Protein AF-A0A939DSK6-F1 (afdb_monomer)

Nearest PDB structures (foldseek):
  2is2-assembly1_A  TM=9.318E-01  e=4.675E-12  Escherichia coli
  2is6-assembly1_A  TM=9.476E-01  e=5.694E-12  Escherichia coli
  1qhh-assembly1_B  TM=8.906E-01  e=1.338E-11  Geobacillus stearothermophilus
  2pjr-assembly1_A  TM=9.410E-01  e=1.973E-09  Geobacillus stearothermophilus
  1pjr-assembly1_A  TM=8.932E-01  e=1.242E-08  Geobacillus stearothermophilus

Radius of gyration: 20.17 Å; Cα contacts (8 Å, |Δi|>4): 98; chains: 1; bounding box: 41×33×53 Å

Sequence (122 aa):
QDTNNIQYAWLRLLACPTNNMMIVGDDDQSIYGWRGANVDNIQHFLRDFDGATTIRLEQNYRSTGKILKAANTVIENNSGRLGKELWTEGSEGEPISLYAGFNELDEARFIVSQIRSWQEKG

Mean predicted aligned error: 4.32 Å

InterPro domains:
  IPR000212 UvrD-like helicase [PTHR11070] (1-119)
  IPR014016 UvrD-like helicase, ATP-binding domain [PF00580] (1-49)
  IPR014016 UvrD-like helicase, ATP-binding domain [PS51198] (1-64)
  IPR014017 UvrD-like helicase, C-terminal [PF13361] (55-120)
  IPR027417 P-loop containing nucleoside triphosphate hydrolase [G3DSA:3.40.50.300] (1-50)
  IPR027417 P-loop containing nucleoside triphosphate hydrolase [G3DSA:3.40.50.300] (59-122)
  IPR027417 P-loop containing nucleoside triphosphate hydrolase [SSF52540] (1-121)

Structure (mmCIF, N/CA/C/O backbone):
data_AF-A0A939DSK6-F1
#
_entry.id   AF-A0A939DSK6-F1
#
loop_
_atom_site.group_PDB
_atom_site.id
_atom_site.type_symbol
_atom_site.label_atom_id
_atom_site.label_alt_id
_atom_site.label_comp_id
_atom_site.label_asym_id
_atom_site.label_entity_id
_atom_site.label_seq_id
_atom_site.pdbx_PDB_ins_code
_atom_site.Cartn_x
_atom_site.Cartn_y
_atom_site.Cartn_z
_atom_site.occupancy
_atom_site.B_iso_or_equiv
_atom_site.auth_seq_id
_atom_site.auth_comp_id
_atom_site.auth_asym_id
_atom_site.auth_atom_id
_atom_site.pdbx_PDB_model_num
ATOM 1 N N . GLN A 1 1 ? 7.737 -0.899 -7.045 1.00 86.94 1 GLN A N 1
ATOM 2 C CA . GLN A 1 1 ? 7.269 0.427 -6.589 1.00 86.94 1 GLN A CA 1
ATOM 3 C C . GLN A 1 1 ? 8.383 1.185 -5.881 1.00 86.94 1 GLN A C 1
ATOM 5 O O . GLN A 1 1 ? 8.809 2.199 -6.408 1.00 86.94 1 GLN A O 1
ATOM 10 N N . ASP A 1 2 ? 8.959 0.668 -4.791 1.00 92.56 2 ASP A N 1
ATOM 11 C CA . ASP A 1 2 ? 10.013 1.372 -4.042 1.00 92.56 2 ASP A CA 1
ATOM 12 C C . ASP A 1 2 ? 11.438 1.071 -4.535 1.00 92.56 2 ASP A C 1
ATOM 14 O O . ASP A 1 2 ? 12.350 0.784 -3.759 1.00 92.56 2 ASP A O 1
ATOM 18 N N . THR A 1 3 ? 11.633 1.099 -5.852 1.00 93.19 3 THR A N 1
ATOM 19 C CA . THR A 1 3 ? 12.948 0.922 -6.479 1.00 93.19 3 THR A CA 1
ATOM 20 C C . THR A 1 3 ? 13.447 2.254 -7.005 1.00 93.19 3 THR A C 1
ATOM 22 O O . THR A 1 3 ? 12.687 3.003 -7.619 1.00 93.19 3 THR A O 1
ATOM 25 N N . ASN A 1 4 ? 14.725 2.558 -6.796 1.00 93.25 4 ASN A N 1
ATOM 26 C CA . ASN A 1 4 ? 15.366 3.718 -7.409 1.00 93.25 4 ASN A CA 1
ATOM 27 C C . ASN A 1 4 ? 15.892 3.392 -8.819 1.00 93.25 4 ASN A C 1
ATOM 29 O O . ASN A 1 4 ? 15.953 2.232 -9.234 1.00 93.25 4 ASN A O 1
ATOM 33 N N . ASN A 1 5 ? 16.296 4.425 -9.561 1.00 92.94 5 ASN A N 1
ATOM 34 C CA . ASN A 1 5 ? 16.759 4.276 -10.946 1.00 92.94 5 ASN A CA 1
ATOM 35 C C . ASN A 1 5 ? 18.008 3.383 -11.073 1.00 92.94 5 ASN A C 1
ATOM 37 O O . ASN A 1 5 ? 18.157 2.690 -12.075 1.00 92.94 5 ASN A O 1
ATOM 41 N N . ILE A 1 6 ? 18.889 3.360 -10.065 1.00 95.19 6 ILE A N 1
ATOM 42 C CA . ILE A 1 6 ? 20.102 2.524 -10.078 1.00 95.19 6 ILE A CA 1
ATOM 43 C C . ILE A 1 6 ? 19.730 1.048 -9.914 1.00 95.19 6 ILE A C 1
ATOM 45 O O . ILE A 1 6 ? 20.227 0.203 -10.653 1.00 95.19 6 ILE A O 1
ATOM 49 N N . GLN A 1 7 ? 18.827 0.733 -8.983 1.00 95.56 7 GLN A N 1
ATOM 50 C CA . GLN A 1 7 ? 18.312 -0.623 -8.787 1.00 95.56 7 GLN A CA 1
ATOM 51 C C . GLN A 1 7 ? 17.618 -1.131 -10.052 1.00 95.56 7 GLN A C 1
ATOM 53 O O . GLN A 1 7 ? 17.871 -2.253 -10.480 1.00 95.56 7 GLN A O 1
ATOM 58 N N . TYR A 1 8 ? 16.797 -0.291 -10.685 1.00 95.19 8 TYR A N 1
ATOM 59 C CA . TYR A 1 8 ? 16.136 -0.643 -11.938 1.00 95.19 8 TYR A CA 1
ATOM 60 C C . TYR A 1 8 ? 17.136 -0.874 -13.083 1.00 95.19 8 TYR A C 1
ATOM 62 O O . TYR A 1 8 ? 17.067 -1.891 -13.773 1.00 95.19 8 TYR A O 1
ATOM 70 N N . ALA A 1 9 ? 18.123 0.013 -13.244 1.00 93.38 9 ALA A N 1
ATOM 71 C CA . ALA A 1 9 ? 19.185 -0.164 -14.233 1.00 93.38 9 ALA A CA 1
ATOM 72 C C . ALA A 1 9 ? 19.984 -1.455 -13.993 1.00 93.38 9 ALA A C 1
ATOM 74 O O . ALA A 1 9 ? 20.331 -2.153 -14.943 1.00 93.38 9 ALA A O 1
ATOM 75 N N . TRP A 1 10 ? 20.234 -1.811 -12.732 1.00 94.44 10 TRP A N 1
ATOM 76 C CA . TRP A 1 10 ? 20.915 -3.055 -12.398 1.00 94.44 10 TRP A CA 1
ATOM 77 C C . TRP A 1 10 ? 20.090 -4.290 -12.776 1.00 94.44 10 TRP A C 1
ATOM 79 O O . TRP A 1 10 ? 20.634 -5.214 -13.376 1.00 94.44 10 TRP A O 1
ATOM 89 N N . LEU A 1 11 ? 18.775 -4.285 -12.526 1.00 92.12 11 LEU A N 1
ATOM 90 C CA . LEU A 1 11 ? 17.881 -5.359 -12.978 1.00 92.12 11 LEU A CA 1
ATOM 91 C C . LEU A 1 11 ? 17.926 -5.526 -14.501 1.00 92.12 11 LEU A C 1
ATOM 93 O O . LEU A 1 11 ? 18.009 -6.650 -14.990 1.00 92.12 11 LEU A O 1
ATOM 97 N N . ARG A 1 12 ? 17.966 -4.426 -15.259 1.00 90.94 12 ARG A N 1
ATOM 98 C CA . ARG A 1 12 ? 18.103 -4.482 -16.722 1.00 90.94 12 ARG A CA 1
ATOM 99 C C . ARG A 1 12 ? 19.395 -5.147 -17.194 1.00 90.94 12 ARG A C 1
ATOM 101 O O . ARG A 1 12 ? 19.383 -5.774 -18.244 1.00 90.94 12 ARG A O 1
ATOM 108 N N . LEU A 1 13 ? 20.489 -5.042 -16.439 1.00 92.50 13 LEU A N 1
ATOM 109 C CA . LEU A 1 13 ? 21.740 -5.744 -16.759 1.00 92.50 13 LEU A CA 1
ATOM 110 C C . LEU A 1 13 ? 21.664 -7.249 -16.477 1.00 92.50 13 LEU A C 1
ATOM 112 O O . LEU A 1 13 ? 22.413 -8.020 -17.070 1.00 92.50 13 LEU A O 1
ATOM 116 N N . LEU A 1 14 ? 20.782 -7.666 -15.566 1.00 91.00 14 LEU A N 1
ATOM 117 C CA . LEU A 1 14 ? 20.542 -9.077 -15.260 1.00 91.00 14 LEU A CA 1
ATOM 118 C C . LEU A 1 14 ? 19.567 -9.728 -16.248 1.00 91.00 14 LEU A C 1
ATOM 120 O O . LEU A 1 14 ? 19.531 -10.953 -16.343 1.00 91.00 14 LEU A O 1
ATOM 124 N N . ALA A 1 15 ? 18.777 -8.935 -16.970 1.00 89.94 15 ALA A N 1
ATOM 125 C CA . ALA A 1 15 ? 17.872 -9.427 -17.996 1.00 89.94 15 ALA A CA 1
ATOM 126 C C . ALA A 1 15 ? 18.640 -9.972 -19.207 1.00 89.94 15 ALA A C 1
ATOM 128 O O . ALA A 1 15 ? 19.552 -9.329 -19.728 1.00 89.94 15 ALA A O 1
ATOM 129 N N . CYS A 1 16 ? 18.254 -11.150 -19.687 1.00 84.25 16 CYS A N 1
ATOM 130 C CA . CYS A 1 16 ? 18.814 -11.739 -20.895 1.00 84.25 16 CYS A CA 1
ATOM 131 C C . CYS A 1 16 ? 17.764 -12.589 -21.629 1.00 84.25 16 CYS A C 1
ATOM 133 O O . CYS A 1 16 ? 16.773 -12.991 -21.026 1.00 84.25 16 CYS A O 1
ATOM 135 N N . PRO A 1 17 ? 17.976 -12.931 -22.915 1.00 83.81 17 PRO A N 1
ATOM 136 C CA . PRO A 1 17 ? 16.997 -13.700 -23.692 1.00 83.81 17 PRO A CA 1
ATOM 137 C C . PRO A 1 17 ? 16.648 -15.078 -23.111 1.00 83.81 17 PRO A C 1
ATOM 139 O O . PRO A 1 17 ? 15.673 -15.694 -23.526 1.00 83.81 17 PRO A O 1
ATOM 142 N N . THR A 1 18 ? 17.466 -15.593 -22.191 1.00 88.50 18 THR A N 1
ATOM 143 C CA . THR A 1 18 ? 17.306 -16.924 -21.599 1.00 88.50 18 THR A CA 1
ATOM 144 C C . THR A 1 18 ? 16.664 -16.904 -20.213 1.00 88.50 18 THR A C 1
ATOM 146 O O . THR A 1 18 ? 16.510 -17.970 -19.621 1.00 88.50 18 THR A O 1
ATOM 149 N N . ASN A 1 19 ? 16.327 -15.734 -19.659 1.00 88.06 19 ASN A N 1
ATOM 150 C CA . ASN A 1 19 ? 15.662 -15.634 -18.362 1.00 88.06 19 ASN A CA 1
ATOM 151 C C . ASN A 1 19 ? 14.324 -14.893 -18.444 1.00 88.06 19 ASN A C 1
ATOM 153 O O . ASN A 1 19 ? 14.046 -14.150 -19.378 1.00 88.06 19 ASN A O 1
ATOM 157 N N . ASN A 1 20 ? 13.478 -15.145 -17.445 1.00 88.62 20 ASN A N 1
ATOM 158 C CA . ASN A 1 20 ? 12.170 -14.517 -17.311 1.00 88.62 20 ASN A CA 1
ATOM 159 C C . ASN A 1 20 ? 12.209 -13.568 -16.117 1.00 88.62 20 ASN A C 1
ATOM 161 O O . ASN A 1 20 ? 12.619 -13.967 -15.025 1.00 88.62 20 ASN A O 1
ATOM 165 N N . MET A 1 21 ? 11.760 -12.330 -16.311 1.00 90.62 21 MET A N 1
ATOM 166 C CA . MET A 1 21 ? 11.639 -11.348 -15.240 1.00 90.62 21 MET A CA 1
ATOM 167 C C . MET A 1 21 ? 10.168 -11.111 -14.920 1.00 90.62 21 MET A C 1
ATOM 169 O O . MET A 1 21 ? 9.365 -10.838 -15.807 1.00 90.62 21 MET A O 1
ATOM 173 N N . MET A 1 22 ? 9.828 -11.194 -13.637 1.00 93.56 22 MET A N 1
ATOM 174 C CA . MET A 1 22 ? 8.515 -10.838 -13.116 1.00 93.56 22 MET A CA 1
ATOM 175 C C . MET A 1 22 ? 8.701 -9.772 -12.045 1.00 93.56 22 MET A C 1
ATOM 177 O O . MET A 1 22 ? 9.499 -9.949 -11.124 1.00 93.56 22 MET A O 1
ATOM 181 N N . ILE A 1 23 ? 7.949 -8.680 -12.160 1.00 93.56 23 ILE A N 1
ATOM 182 C CA . ILE A 1 23 ? 7.863 -7.659 -11.120 1.00 93.56 23 ILE A CA 1
ATOM 183 C C . ILE A 1 23 ? 6.466 -7.670 -10.508 1.00 93.56 23 ILE A C 1
ATOM 185 O O . ILE A 1 23 ? 5.476 -7.956 -11.179 1.00 93.56 23 ILE A O 1
ATOM 189 N N . VAL A 1 24 ? 6.394 -7.341 -9.224 1.00 94.88 24 VAL A N 1
ATOM 190 C CA . VAL A 1 24 ? 5.141 -7.126 -8.500 1.00 94.88 24 VAL A CA 1
ATOM 191 C C . VAL A 1 24 ? 5.241 -5.762 -7.839 1.00 94.88 24 VAL A C 1
ATOM 193 O O . VAL A 1 24 ? 6.295 -5.397 -7.312 1.00 94.88 24 VAL A O 1
ATOM 196 N N . GLY A 1 25 ? 4.167 -4.985 -7.889 1.00 93.00 25 GLY A N 1
ATOM 197 C CA . GLY A 1 25 ? 4.156 -3.661 -7.296 1.00 93.00 25 GLY A CA 1
ATOM 198 C C . GLY A 1 25 ? 2.772 -3.040 -7.264 1.00 93.00 25 GLY A C 1
ATOM 199 O O . GLY A 1 25 ? 1.873 -3.430 -8.004 1.00 93.00 25 GLY A O 1
ATOM 200 N N . ASP A 1 26 ? 2.649 -2.051 -6.393 1.00 93.50 26 ASP A N 1
ATOM 201 C CA . ASP A 1 26 ? 1.480 -1.207 -6.221 1.00 93.50 26 ASP A CA 1
ATOM 202 C C . ASP A 1 26 ? 1.978 0.248 -6.207 1.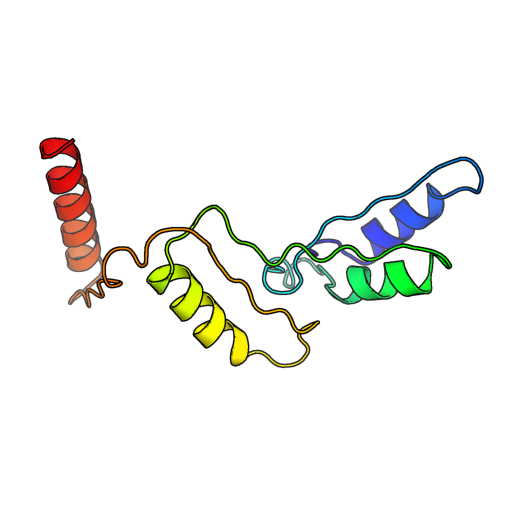00 93.50 26 ASP A C 1
ATOM 204 O O . ASP A 1 26 ? 2.785 0.617 -5.355 1.00 93.50 26 ASP A O 1
ATOM 208 N N . ASP A 1 27 ? 1.557 1.050 -7.184 1.00 89.81 27 ASP A N 1
ATOM 209 C CA . ASP A 1 27 ? 1.907 2.468 -7.303 1.00 89.81 27 ASP A CA 1
ATOM 210 C C . ASP A 1 27 ? 1.353 3.328 -6.161 1.00 89.81 27 ASP A C 1
ATOM 212 O O . ASP A 1 27 ? 2.035 4.244 -5.703 1.00 89.81 27 ASP A O 1
ATOM 216 N N . ASP A 1 28 ? 0.183 2.971 -5.630 1.00 92.50 28 ASP A N 1
ATOM 217 C CA . ASP A 1 28 ? -0.470 3.658 -4.514 1.00 92.50 28 ASP A CA 1
ATOM 218 C C . ASP A 1 28 ? 0.242 3.402 -3.170 1.00 92.50 28 ASP A C 1
ATOM 220 O O . ASP A 1 28 ? -0.020 4.088 -2.183 1.00 92.50 28 ASP A O 1
ATOM 224 N N . GLN A 1 29 ? 1.164 2.432 -3.120 1.00 93.06 29 GLN A N 1
ATOM 225 C CA . GLN A 1 29 ? 1.934 2.065 -1.923 1.00 93.06 29 GLN A CA 1
ATOM 226 C C . GLN A 1 29 ? 3.410 2.489 -1.981 1.00 93.06 29 GLN A C 1
ATOM 228 O O . GLN A 1 29 ? 4.211 2.047 -1.158 1.00 93.06 29 GLN A O 1
ATOM 233 N N . SER A 1 30 ? 3.796 3.339 -2.934 1.00 92.31 30 SER A N 1
ATOM 234 C CA . SER A 1 30 ? 5.162 3.865 -3.018 1.00 92.31 30 SER A CA 1
ATOM 235 C C . SER A 1 30 ? 5.401 4.953 -1.964 1.00 92.31 30 SER A C 1
ATOM 237 O O . SER A 1 30 ? 4.986 6.098 -2.141 1.00 92.31 30 SER A O 1
ATOM 239 N N . ILE A 1 31 ? 6.114 4.628 -0.882 1.00 94.00 31 ILE A N 1
ATOM 240 C CA . ILE A 1 31 ? 6.356 5.546 0.252 1.00 94.00 31 ILE A CA 1
ATOM 241 C C . ILE A 1 31 ? 7.824 5.960 0.419 1.00 94.00 31 ILE A C 1
ATOM 243 O O . ILE A 1 31 ? 8.137 6.855 1.207 1.00 94.00 31 ILE A O 1
ATOM 247 N N . TYR A 1 32 ? 8.751 5.361 -0.334 1.00 95.19 32 TYR A N 1
ATOM 248 C CA . TYR A 1 32 ? 10.182 5.664 -0.233 1.00 95.19 32 TYR A CA 1
ATOM 249 C C . TYR A 1 32 ? 10.667 6.728 -1.229 1.00 95.19 32 TYR A C 1
ATOM 251 O O . TYR A 1 32 ? 11.858 6.783 -1.548 1.00 95.19 32 TYR A O 1
ATOM 259 N N . GLY A 1 33 ? 9.782 7.619 -1.693 1.00 90.56 33 GLY A N 1
ATOM 260 C CA . GLY A 1 33 ? 10.136 8.699 -2.628 1.00 90.56 33 GLY A CA 1
ATOM 261 C C . GLY A 1 33 ? 11.300 9.571 -2.134 1.00 90.56 33 GLY A C 1
ATOM 262 O O . GLY A 1 33 ? 12.198 9.911 -2.900 1.00 90.56 33 GLY A O 1
ATOM 263 N N . TRP A 1 34 ? 11.380 9.821 -0.823 1.00 93.69 34 TRP A N 1
ATOM 264 C CA . TRP A 1 34 ? 12.480 10.568 -0.194 1.00 93.69 34 TRP A CA 1
ATOM 265 C C . TRP A 1 34 ? 13.855 9.880 -0.302 1.00 93.69 34 TRP A C 1
ATOM 267 O O . TRP A 1 34 ? 14.885 10.535 -0.161 1.00 93.69 34 TRP A O 1
ATOM 277 N N . ARG A 1 35 ? 13.894 8.571 -0.582 1.00 93.25 35 ARG A N 1
ATOM 278 C CA . ARG A 1 35 ? 15.121 7.797 -0.861 1.00 93.25 35 ARG A CA 1
ATOM 279 C C . ARG A 1 35 ? 15.397 7.647 -2.358 1.00 93.25 35 ARG A C 1
ATOM 281 O O . ARG A 1 35 ? 16.245 6.842 -2.743 1.00 93.25 35 ARG A O 1
ATOM 288 N N . GLY A 1 36 ? 14.671 8.381 -3.199 1.00 91.19 36 GLY A N 1
ATOM 289 C CA . GLY A 1 36 ? 14.774 8.296 -4.651 1.00 91.19 36 GLY A CA 1
ATOM 290 C C . GLY A 1 36 ? 14.057 7.089 -5.253 1.00 91.19 36 GLY A C 1
ATOM 291 O O . GLY A 1 36 ? 14.396 6.698 -6.370 1.00 91.19 36 GLY A O 1
ATOM 292 N N . ALA A 1 37 ? 13.103 6.478 -4.537 1.00 93.44 37 ALA A N 1
ATOM 293 C CA . ALA A 1 37 ? 12.188 5.533 -5.166 1.00 93.44 37 ALA A CA 1
ATOM 294 C C . ALA A 1 37 ? 11.431 6.230 -6.298 1.00 93.44 37 ALA A C 1
ATOM 296 O O . ALA A 1 37 ? 10.951 7.352 -6.135 1.00 93.44 37 ALA A O 1
ATOM 297 N N . ASN A 1 38 ? 11.335 5.552 -7.435 1.00 90.94 38 ASN A N 1
ATOM 298 C CA . ASN A 1 38 ? 10.657 6.058 -8.611 1.00 90.94 38 ASN A CA 1
ATOM 299 C C . ASN A 1 38 ? 9.569 5.068 -9.036 1.00 90.94 38 ASN A C 1
ATOM 301 O O . ASN A 1 38 ? 9.875 3.978 -9.530 1.00 90.94 38 ASN A O 1
ATOM 305 N N . VAL A 1 39 ? 8.307 5.459 -8.845 1.00 88.50 39 VAL A N 1
ATOM 306 C CA . VAL A 1 39 ? 7.138 4.647 -9.205 1.00 88.50 39 VAL A CA 1
ATOM 307 C C . VAL A 1 39 ? 7.048 4.410 -10.715 1.00 88.50 39 VAL A C 1
ATOM 309 O O . VAL A 1 39 ? 6.593 3.344 -11.139 1.00 88.50 39 VAL A O 1
ATOM 312 N N . ASP A 1 40 ? 7.605 5.322 -11.522 1.00 90.88 40 ASP A N 1
ATOM 313 C CA . ASP A 1 40 ? 7.663 5.196 -12.980 1.00 90.88 40 ASP A CA 1
ATOM 314 C C . ASP A 1 40 ? 8.443 3.960 -13.418 1.00 90.88 40 ASP A C 1
ATOM 316 O O . ASP A 1 40 ? 8.233 3.476 -14.524 1.00 90.88 40 ASP A O 1
ATOM 320 N N . ASN A 1 41 ?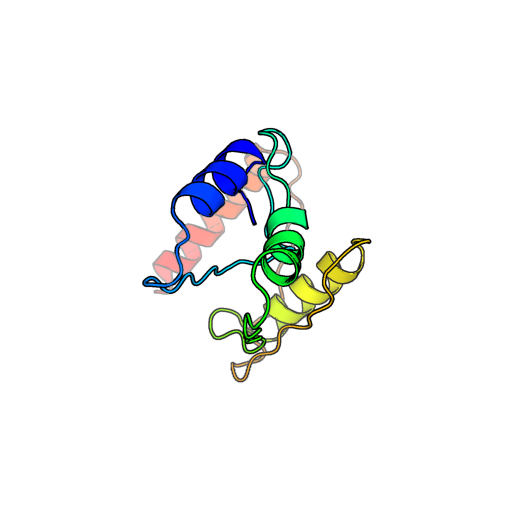 9.281 3.374 -12.554 1.00 92.38 41 ASN A N 1
ATOM 321 C CA . ASN A 1 41 ? 9.963 2.114 -12.850 1.00 92.38 41 ASN A CA 1
ATOM 322 C C . ASN A 1 41 ? 8.989 0.970 -13.178 1.00 92.38 41 ASN A C 1
ATOM 324 O O . ASN A 1 41 ? 9.332 0.089 -13.963 1.00 92.38 41 ASN A O 1
ATOM 328 N N . ILE A 1 42 ? 7.766 0.991 -12.633 1.00 90.81 42 ILE A N 1
ATOM 329 C CA . ILE A 1 42 ? 6.717 0.029 -13.008 1.00 90.81 42 ILE A CA 1
ATOM 330 C C . ILE A 1 42 ? 6.305 0.240 -14.470 1.00 90.81 42 ILE A C 1
ATOM 332 O O . ILE A 1 42 ? 6.220 -0.717 -15.235 1.00 90.81 42 ILE A O 1
ATOM 336 N N . GLN A 1 43 ? 6.092 1.492 -14.880 1.00 88.00 43 GLN A N 1
ATOM 337 C CA . GLN A 1 43 ? 5.756 1.823 -16.267 1.00 88.00 43 GLN A CA 1
ATOM 338 C C . GLN A 1 43 ? 6.939 1.584 -17.211 1.00 88.00 43 GLN A C 1
ATOM 340 O O . GLN A 1 43 ? 6.751 1.122 -18.332 1.00 88.00 43 GLN A O 1
ATOM 345 N N . HIS A 1 44 ? 8.162 1.877 -16.764 1.00 91.62 44 HIS A N 1
ATOM 346 C CA . HIS A 1 44 ? 9.392 1.645 -17.518 1.00 91.62 44 HIS A CA 1
ATOM 347 C C . HIS A 1 44 ? 9.573 0.169 -17.822 1.00 91.62 44 HIS A C 1
ATOM 349 O O . HIS A 1 44 ? 9.925 -0.157 -18.947 1.00 91.62 44 HIS A O 1
ATOM 355 N N . PHE A 1 45 ? 9.255 -0.713 -16.873 1.00 92.00 45 PHE A N 1
ATOM 356 C CA . PHE A 1 45 ? 9.328 -2.151 -17.096 1.00 92.00 45 PHE A CA 1
ATOM 357 C C . PHE A 1 45 ? 8.458 -2.590 -18.278 1.00 92.00 45 PHE A C 1
ATOM 359 O O . PHE A 1 45 ? 8.930 -3.308 -19.151 1.00 92.00 45 PHE A O 1
ATOM 366 N N . LEU A 1 46 ? 7.220 -2.093 -18.361 1.00 88.44 46 LEU A N 1
ATOM 367 C CA . LEU A 1 46 ? 6.317 -2.407 -19.474 1.00 88.44 46 LEU A CA 1
ATOM 368 C C . LEU A 1 46 ? 6.806 -1.860 -20.825 1.00 88.44 46 LEU A C 1
ATOM 370 O O . LEU A 1 46 ? 6.400 -2.380 -21.858 1.00 88.44 46 LEU A O 1
ATOM 374 N N . ARG A 1 47 ? 7.650 -0.818 -20.825 1.00 88.88 47 ARG A N 1
ATOM 375 C CA . ARG A 1 47 ? 8.261 -0.250 -22.040 1.00 88.88 47 ARG A CA 1
ATOM 376 C C . ARG A 1 47 ? 9.584 -0.911 -22.426 1.00 88.88 47 ARG A C 1
ATOM 378 O O . ARG A 1 47 ? 9.885 -1.004 -23.604 1.00 88.88 47 ARG A O 1
ATOM 385 N N . ASP A 1 48 ? 10.397 -1.295 -21.447 1.00 90.75 48 ASP A N 1
ATOM 386 C CA . ASP A 1 48 ? 11.739 -1.845 -21.671 1.00 90.75 48 ASP A CA 1
ATOM 387 C C . ASP A 1 48 ? 11.710 -3.357 -21.958 1.00 90.75 48 ASP A C 1
ATOM 389 O O . ASP A 1 48 ? 12.655 -3.885 -22.544 1.00 90.75 48 ASP A O 1
ATOM 393 N N . PHE A 1 49 ? 10.652 -4.054 -21.534 1.00 89.44 49 PHE A N 1
ATOM 394 C CA . PHE A 1 49 ? 10.464 -5.491 -21.725 1.00 89.44 49 PHE A CA 1
ATOM 395 C C . PHE A 1 49 ? 9.252 -5.751 -22.627 1.00 89.44 49 PHE A C 1
ATOM 397 O O . PHE A 1 49 ? 8.167 -6.103 -22.157 1.00 89.44 49 PHE A O 1
ATOM 404 N N . ASP A 1 50 ? 9.450 -5.575 -23.936 1.00 82.19 50 ASP A N 1
ATOM 405 C CA . ASP A 1 50 ? 8.430 -5.846 -24.952 1.00 82.19 50 ASP A CA 1
ATOM 406 C C . ASP A 1 50 ? 7.883 -7.278 -24.812 1.00 82.19 50 ASP A C 1
ATOM 408 O O . ASP A 1 50 ? 8.629 -8.258 -24.787 1.00 82.19 50 ASP A O 1
ATOM 412 N N . GLY A 1 51 ? 6.558 -7.401 -24.703 1.00 84.94 51 GLY A N 1
ATOM 413 C CA . GLY A 1 51 ? 5.871 -8.678 -24.473 1.00 84.94 51 GLY A CA 1
ATOM 414 C C . GLY A 1 51 ? 5.579 -9.002 -23.003 1.00 84.94 51 GLY A C 1
ATOM 415 O O . GLY A 1 51 ? 4.985 -10.046 -22.722 1.00 84.94 51 GLY A O 1
ATOM 416 N N . ALA A 1 52 ? 5.932 -8.122 -22.060 1.00 90.31 52 ALA A N 1
ATOM 417 C CA . ALA A 1 52 ? 5.510 -8.255 -20.670 1.00 90.31 52 ALA A CA 1
ATOM 418 C C . ALA A 1 52 ? 3.975 -8.321 -20.560 1.00 90.31 52 ALA A C 1
ATOM 420 O O . ALA A 1 52 ? 3.246 -7.493 -21.107 1.00 90.31 52 ALA A O 1
ATOM 421 N N . THR A 1 53 ? 3.476 -9.317 -19.826 1.00 91.94 53 THR A N 1
ATOM 422 C CA . THR A 1 53 ? 2.042 -9.474 -19.559 1.00 91.94 53 THR A CA 1
ATOM 423 C C . THR A 1 53 ? 1.681 -8.799 -18.241 1.00 91.94 53 THR A C 1
ATOM 425 O O . THR A 1 53 ? 2.232 -9.142 -17.194 1.00 91.94 53 THR A O 1
ATOM 428 N N . THR A 1 54 ? 0.722 -7.875 -18.276 1.00 91.81 54 THR A N 1
ATOM 429 C CA . THR A 1 54 ? 0.190 -7.228 -17.070 1.00 91.81 54 THR A CA 1
ATOM 430 C C . THR A 1 54 ? -0.975 -8.032 -16.507 1.00 91.81 54 THR A C 1
ATOM 432 O O . THR A 1 54 ? -1.982 -8.230 -17.184 1.00 91.81 54 THR A O 1
ATOM 435 N N . ILE A 1 55 ? -0.866 -8.443 -15.244 1.00 93.94 55 ILE A N 1
ATOM 436 C CA . ILE A 1 55 ? -1.946 -9.088 -14.488 1.00 93.94 55 ILE A CA 1
ATOM 437 C C . ILE A 1 55 ? -2.362 -8.139 -13.365 1.00 93.94 55 ILE A C 1
ATOM 439 O O . ILE A 1 55 ? -1.528 -7.744 -12.550 1.00 93.94 55 ILE A O 1
ATOM 443 N N . ARG A 1 56 ? -3.646 -7.766 -13.316 1.00 92.88 56 ARG A N 1
ATOM 444 C CA . ARG A 1 56 ? -4.198 -6.906 -12.258 1.00 92.88 56 AR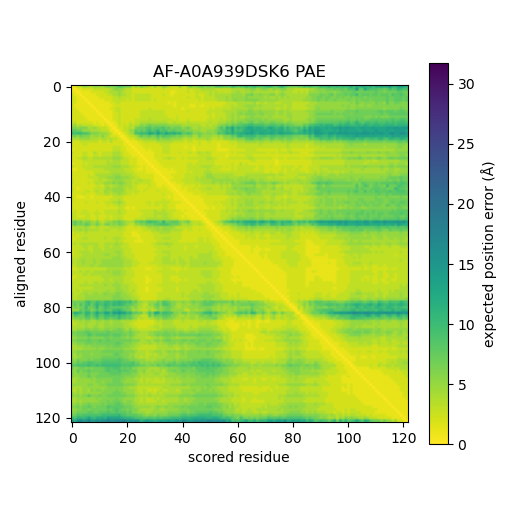G A CA 1
ATOM 445 C C . ARG A 1 56 ? -4.894 -7.757 -11.208 1.00 92.88 56 ARG A C 1
ATOM 447 O O . ARG A 1 56 ? -5.758 -8.562 -11.542 1.00 92.88 56 ARG A O 1
ATOM 454 N N . LEU A 1 57 ? -4.524 -7.561 -9.947 1.00 95.25 57 LEU A N 1
ATOM 455 C CA . LEU A 1 57 ? -5.153 -8.213 -8.802 1.00 95.25 57 LEU A CA 1
ATOM 456 C C . LEU A 1 57 ? -5.948 -7.159 -8.031 1.00 95.25 57 LEU A C 1
ATOM 458 O O . LEU A 1 57 ? -5.388 -6.427 -7.219 1.00 95.25 57 LEU A O 1
ATOM 462 N N . GLU A 1 58 ? -7.238 -7.050 -8.339 1.00 95.50 58 GLU A N 1
ATOM 463 C CA . GLU A 1 58 ? -8.119 -6.020 -7.768 1.00 95.50 58 GLU A CA 1
ATOM 464 C C . GLU A 1 58 ? -8.984 -6.546 -6.612 1.00 95.50 58 GLU A C 1
ATOM 466 O O . GLU A 1 58 ? -9.534 -5.761 -5.843 1.00 95.50 58 GLU A O 1
ATOM 471 N N . GLN A 1 59 ? -9.049 -7.867 -6.420 1.00 97.56 59 GLN A N 1
ATOM 472 C CA . GLN A 1 59 ? -9.730 -8.457 -5.271 1.00 97.56 59 GLN A CA 1
ATOM 473 C C . GLN A 1 59 ? -8.835 -8.406 -4.022 1.00 97.56 59 GLN A C 1
ATOM 475 O O . GLN A 1 59 ? -7.758 -9.005 -3.964 1.00 97.56 59 GLN A O 1
ATOM 480 N N . ASN A 1 60 ? -9.296 -7.699 -2.997 1.00 97.81 60 ASN A N 1
ATOM 481 C CA . ASN A 1 60 ? -8.686 -7.620 -1.682 1.00 97.81 60 ASN A CA 1
ATOM 482 C C . ASN A 1 60 ? -9.270 -8.698 -0.762 1.00 97.81 60 ASN A C 1
ATOM 484 O O . ASN A 1 60 ? -10.465 -8.717 -0.485 1.00 97.81 60 ASN A O 1
ATOM 488 N N . TYR A 1 61 ? -8.402 -9.556 -0.232 1.00 97.19 61 TYR A N 1
ATOM 489 C CA . TYR A 1 61 ? -8.785 -10.630 0.693 1.00 97.19 61 TYR A CA 1
ATOM 490 C C . TYR A 1 61 ? -8.467 -10.312 2.165 1.00 97.19 61 TYR A C 1
ATOM 492 O O . TYR A 1 61 ? -8.651 -11.162 3.031 1.00 97.19 61 TYR A O 1
ATOM 500 N N . ARG A 1 62 ? -7.927 -9.121 2.462 1.00 97.50 62 ARG A N 1
ATOM 501 C CA . ARG A 1 62 ? -7.440 -8.742 3.800 1.00 97.50 62 ARG A CA 1
ATOM 502 C C . ARG A 1 62 ? -8.465 -7.936 4.593 1.00 97.50 62 ARG A C 1
ATOM 504 O O . ARG A 1 62 ? -8.574 -8.111 5.801 1.00 97.50 62 ARG A O 1
ATOM 511 N N . SER A 1 63 ? -9.136 -7.002 3.935 1.00 97.75 63 SER A N 1
ATOM 512 C CA . SER A 1 63 ? -9.924 -5.949 4.570 1.00 97.75 63 SER A CA 1
ATOM 513 C C . SER A 1 63 ? -11.410 -6.106 4.269 1.00 97.75 63 SER A C 1
ATOM 515 O O . SER A 1 63 ? -11.802 -6.635 3.229 1.00 97.75 63 SER A O 1
ATOM 517 N N . THR A 1 64 ? -12.236 -5.620 5.196 1.00 98.00 64 THR A N 1
ATOM 518 C CA . THR A 1 64 ? -13.693 -5.553 5.043 1.00 98.00 64 THR A CA 1
ATOM 519 C C . THR A 1 64 ? -14.100 -4.454 4.063 1.00 98.00 64 THR A C 1
ATOM 521 O O . THR A 1 64 ? -13.320 -3.534 3.787 1.00 98.00 64 THR A O 1
ATOM 524 N N . GLY A 1 65 ? -15.341 -4.519 3.572 1.00 97.81 65 GLY A N 1
ATOM 525 C CA . GLY A 1 65 ? -15.883 -3.572 2.591 1.00 97.81 65 GLY A CA 1
ATOM 526 C C . GLY A 1 65 ? -15.740 -2.107 3.012 1.00 97.81 65 GLY A C 1
ATOM 527 O O . GLY A 1 65 ? -15.225 -1.293 2.245 1.00 97.81 65 GLY A O 1
ATOM 528 N N . L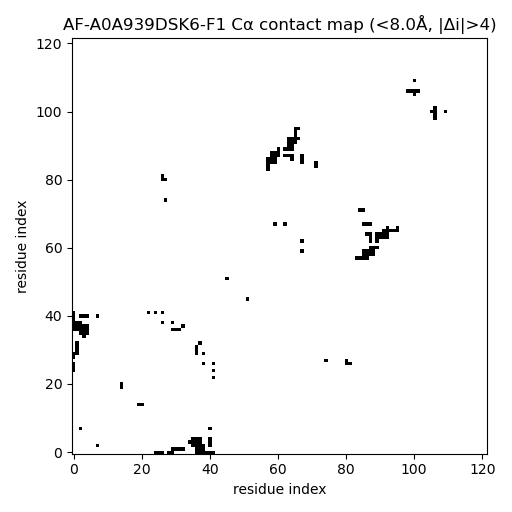YS A 1 6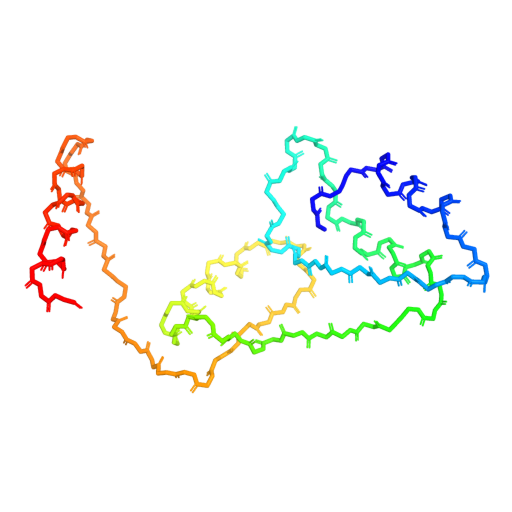6 ? -16.081 -1.764 4.262 1.00 98.00 66 LYS A N 1
ATOM 529 C CA . LYS A 1 66 ? -15.976 -0.383 4.771 1.00 98.00 66 LYS A CA 1
ATOM 530 C C . LYS A 1 66 ? -14.540 0.137 4.835 1.00 98.00 66 LYS A C 1
ATOM 532 O O . LYS A 1 66 ? -14.305 1.291 4.480 1.00 98.00 66 LYS A O 1
ATOM 537 N N . ILE A 1 67 ? -13.585 -0.698 5.260 1.00 98.06 67 ILE A N 1
ATOM 538 C CA . ILE A 1 67 ? -12.159 -0.330 5.292 1.00 98.06 67 ILE A CA 1
ATOM 539 C C . ILE A 1 67 ? -11.656 -0.093 3.869 1.00 98.06 67 ILE A C 1
ATOM 541 O O . ILE A 1 67 ? -11.007 0.918 3.603 1.00 98.06 67 ILE A O 1
ATOM 545 N N . LEU A 1 68 ? -11.984 -1.003 2.949 1.00 97.38 68 LEU A N 1
ATOM 546 C CA . LEU A 1 68 ? -11.532 -0.920 1.566 1.00 97.38 68 LEU A CA 1
ATOM 547 C C . LEU A 1 68 ? -12.116 0.297 0.847 1.00 97.38 68 LEU A C 1
ATOM 549 O O . LEU A 1 68 ? -11.389 1.021 0.173 1.00 97.38 68 LEU A O 1
ATOM 553 N N . LYS A 1 69 ? -13.405 0.575 1.065 1.00 97.06 69 LYS A N 1
ATOM 554 C CA . LYS A 1 69 ? -14.074 1.758 0.526 1.00 97.06 69 LYS A CA 1
ATOM 555 C C . LYS A 1 69 ? -13.409 3.045 1.003 1.00 97.06 69 LYS A C 1
ATOM 557 O O . LYS A 1 69 ? -13.122 3.909 0.185 1.00 97.06 69 LYS A O 1
ATOM 562 N N . ALA A 1 70 ? -13.122 3.163 2.300 1.00 97.44 70 ALA A N 1
ATOM 563 C CA . ALA A 1 70 ? -12.431 4.336 2.825 1.00 97.44 70 ALA A CA 1
ATOM 564 C C . ALA A 1 70 ? -11.032 4.502 2.208 1.00 97.44 70 ALA A C 1
ATOM 566 O O . ALA A 1 70 ? -10.664 5.612 1.832 1.00 97.44 70 ALA A O 1
ATOM 567 N N . ALA A 1 71 ? -10.281 3.407 2.049 1.00 96.75 71 ALA A N 1
ATOM 568 C CA . ALA A 1 71 ? -8.975 3.436 1.395 1.00 96.75 71 ALA A CA 1
ATOM 569 C C . ALA A 1 71 ? -9.071 3.904 -0.070 1.00 96.75 71 ALA A C 1
ATOM 571 O O . ALA A 1 71 ? -8.334 4.815 -0.446 1.00 96.75 71 ALA A O 1
ATOM 572 N N . ASN A 1 72 ? -10.007 3.352 -0.858 1.00 96.06 72 ASN A N 1
ATOM 573 C CA . ASN A 1 72 ? -10.264 3.768 -2.244 1.00 96.06 72 ASN A CA 1
ATOM 574 C C . ASN A 1 72 ? -10.615 5.265 -2.326 1.00 96.06 72 ASN A C 1
ATOM 576 O O . ASN A 1 72 ? -10.003 6.006 -3.091 1.00 96.06 72 ASN A O 1
ATOM 580 N N . THR A 1 73 ? -11.523 5.741 -1.470 1.00 95.75 73 THR A N 1
ATOM 581 C CA . THR A 1 73 ? -11.928 7.155 -1.454 1.00 95.75 73 THR A CA 1
ATOM 582 C C . THR A 1 73 ? -10.773 8.094 -1.095 1.00 95.75 73 THR A C 1
ATOM 584 O O . THR A 1 73 ? -10.673 9.182 -1.655 1.00 95.75 73 THR A O 1
ATOM 587 N N . VAL A 1 74 ? -9.879 7.709 -0.176 1.00 95.88 74 VAL A N 1
ATOM 588 C CA . VAL A 1 74 ? -8.699 8.529 0.147 1.00 95.88 74 VAL A CA 1
ATOM 589 C C . VAL A 1 74 ? -7.743 8.584 -1.045 1.00 95.88 74 VAL A C 1
ATOM 591 O O . VAL A 1 74 ? -7.333 9.677 -1.437 1.00 95.88 74 VAL A O 1
ATOM 594 N N . ILE A 1 75 ? -7.420 7.436 -1.647 1.00 94.44 75 ILE A N 1
ATOM 595 C CA . ILE A 1 75 ? -6.418 7.361 -2.718 1.00 94.44 75 ILE A CA 1
ATOM 596 C C . ILE A 1 75 ? -6.891 7.986 -4.039 1.00 94.44 75 ILE A C 1
ATOM 598 O O . ILE A 1 75 ? -6.070 8.464 -4.816 1.00 94.44 75 ILE A O 1
ATOM 602 N N . GLU A 1 76 ? -8.200 8.066 -4.288 1.00 94.00 76 GLU A N 1
ATOM 603 C CA . GLU A 1 76 ? -8.785 8.767 -5.445 1.00 94.00 76 GLU A CA 1
ATOM 604 C C . GLU A 1 76 ? -8.379 10.244 -5.553 1.00 94.00 76 GLU A C 1
ATOM 606 O O . GLU A 1 76 ? -8.389 10.800 -6.648 1.00 94.00 76 GLU A O 1
ATOM 611 N N . ASN A 1 77 ? -7.961 10.870 -4.450 1.00 94.81 77 ASN A N 1
ATOM 612 C CA . ASN A 1 77 ? -7.499 12.258 -4.454 1.00 94.81 77 ASN A CA 1
ATOM 613 C C . ASN A 1 77 ? -6.089 12.432 -5.054 1.00 94.81 77 ASN A C 1
ATOM 615 O O . ASN A 1 77 ? -5.688 13.562 -5.338 1.00 94.81 77 ASN A O 1
ATOM 619 N N . ASN A 1 78 ? -5.328 11.349 -5.256 1.00 91.25 78 ASN A N 1
ATOM 620 C CA . ASN A 1 78 ? -3.986 11.419 -5.832 1.00 91.25 78 ASN A CA 1
ATOM 621 C C . ASN A 1 78 ? -4.031 11.490 -7.365 1.00 91.25 78 ASN A C 1
ATOM 623 O O . ASN A 1 78 ? -4.683 10.686 -8.032 1.00 91.25 78 ASN A O 1
ATOM 627 N N . SER A 1 79 ? -3.262 12.416 -7.939 1.00 87.31 79 SER A N 1
ATOM 628 C CA . SER A 1 79 ? -3.029 12.496 -9.382 1.00 87.31 79 SER A CA 1
ATOM 629 C C . SER A 1 79 ? -1.908 11.543 -9.827 1.00 87.31 79 SER A C 1
ATOM 631 O O . SER A 1 79 ? -1.049 11.160 -9.037 1.00 87.31 79 SER A O 1
ATOM 633 N N . GLY A 1 80 ? -1.906 11.147 -11.106 1.00 79.56 80 GLY A N 1
ATOM 634 C CA . GLY A 1 80 ? -0.822 10.338 -11.690 1.00 79.56 80 GLY A CA 1
ATOM 635 C C . GLY A 1 80 ? -0.858 8.837 -11.368 1.00 79.56 80 GLY A C 1
ATOM 636 O O . GLY A 1 80 ? 0.114 8.138 -11.639 1.00 79.56 80 GLY A O 1
ATOM 637 N N . ARG A 1 81 ? -1.969 8.335 -10.821 1.00 86.12 81 ARG A N 1
ATOM 638 C CA . ARG A 1 81 ? -2.181 6.906 -10.546 1.00 86.12 81 ARG A CA 1
ATOM 639 C C . ARG A 1 81 ? -2.267 6.087 -11.836 1.00 86.12 81 ARG A C 1
ATOM 641 O O . ARG A 1 81 ? -2.809 6.551 -12.838 1.00 86.12 81 ARG A O 1
ATOM 648 N N . LEU A 1 82 ? -1.853 4.823 -11.773 1.00 80.88 82 LEU A N 1
ATOM 649 C CA . LEU A 1 82 ? -2.089 3.818 -12.820 1.00 80.88 82 LEU A CA 1
ATOM 650 C C . LEU A 1 82 ? -3.568 3.399 -12.924 1.00 80.88 82 LEU A C 1
ATOM 652 O O . LEU A 1 82 ? -3.947 2.711 -13.870 1.00 80.88 82 LEU A O 1
ATOM 656 N N . GLY A 1 83 ? -4.398 3.821 -11.964 1.00 79.38 83 GLY A N 1
ATOM 657 C CA . GLY A 1 83 ? -5.857 3.751 -12.020 1.00 79.38 83 GLY A CA 1
ATOM 658 C C . GLY A 1 83 ? -6.407 2.351 -11.781 1.00 79.38 83 GLY A C 1
ATOM 659 O O . GLY A 1 83 ? -6.748 1.655 -12.731 1.00 79.38 83 GLY A O 1
ATOM 660 N N . LYS A 1 84 ? -6.520 1.940 -10.518 1.00 87.19 84 LYS A N 1
ATOM 661 C CA . LYS A 1 84 ? -7.159 0.684 -10.096 1.00 87.19 84 LYS A CA 1
ATOM 662 C C . LYS A 1 84 ? -8.165 0.943 -8.983 1.00 87.19 84 LYS A C 1
ATOM 664 O O . LYS A 1 84 ? -7.989 1.878 -8.196 1.00 87.19 84 LYS A O 1
ATOM 669 N N . GLU A 1 85 ? -9.168 0.082 -8.909 1.00 89.25 85 GLU A N 1
ATOM 670 C CA . GLU A 1 85 ? -10.151 0.069 -7.835 1.00 89.25 85 GLU A CA 1
ATOM 671 C C . GLU A 1 85 ? -10.122 -1.306 -7.173 1.00 89.25 85 GLU A C 1
ATOM 673 O O . GLU A 1 85 ? -10.222 -2.329 -7.847 1.00 89.25 85 GLU A O 1
ATOM 678 N N . LEU A 1 86 ? -9.919 -1.337 -5.855 1.00 95.81 86 LEU A N 1
ATOM 679 C CA . LEU A 1 86 ? -9.914 -2.590 -5.111 1.00 95.81 86 LEU A CA 1
ATOM 680 C C . LEU A 1 86 ? -11.327 -2.922 -4.630 1.00 95.81 86 LEU A C 1
ATOM 682 O O . LEU A 1 86 ? -12.022 -2.053 -4.108 1.00 95.81 86 LEU A O 1
ATOM 686 N N . TRP A 1 87 ? -11.722 -4.187 -4.714 1.00 96.69 87 TRP A N 1
ATOM 687 C CA . TRP A 1 87 ? -13.012 -4.682 -4.222 1.00 96.69 87 TRP A CA 1
ATOM 688 C C . TRP A 1 87 ? -12.821 -5.925 -3.339 1.00 96.69 87 TRP A C 1
ATOM 690 O O . TRP A 1 87 ? -11.746 -6.515 -3.3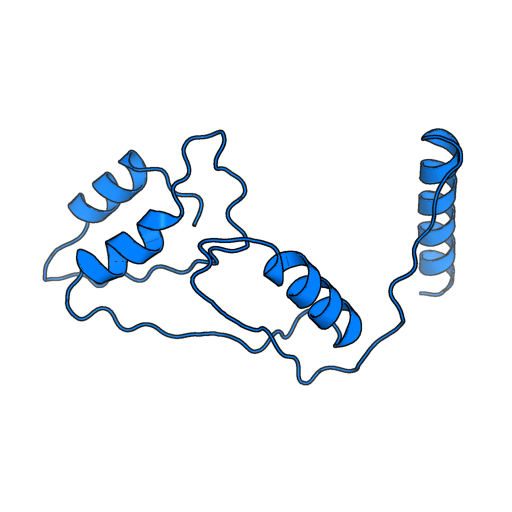28 1.00 96.69 87 TRP A O 1
ATOM 700 N N . THR A 1 88 ? -13.822 -6.323 -2.551 1.00 97.31 88 THR A N 1
ATOM 701 C CA . THR A 1 88 ? -13.737 -7.500 -1.661 1.00 97.31 88 THR A CA 1
ATOM 702 C C . THR A 1 88 ? -15.038 -8.300 -1.673 1.00 97.31 88 THR A C 1
ATOM 704 O O . THR A 1 88 ? -16.116 -7.719 -1.755 1.00 97.31 88 THR A O 1
ATOM 707 N N . GLU A 1 89 ? -14.929 -9.630 -1.576 1.00 97.38 89 GLU A N 1
ATOM 708 C CA . GLU A 1 89 ? -16.056 -10.556 -1.324 1.00 97.38 89 GLU A CA 1
ATOM 709 C C . GLU A 1 89 ? -16.296 -10.781 0.177 1.00 97.38 89 GLU A C 1
ATOM 711 O O . GLU A 1 89 ? -17.181 -11.542 0.568 1.00 97.38 89 GLU A O 1
ATOM 716 N N . GLY A 1 90 ? -15.474 -10.166 1.032 1.00 96.00 90 GLY A N 1
ATOM 717 C CA . GLY A 1 90 ? -15.623 -10.230 2.478 1.00 96.00 90 GLY A CA 1
ATOM 718 C C . GLY A 1 90 ? -16.872 -9.501 2.976 1.00 96.00 90 GLY A C 1
ATOM 719 O O . GLY A 1 90 ? -17.610 -8.864 2.226 1.00 96.00 90 GLY A O 1
ATOM 720 N N . SER A 1 91 ? -17.106 -9.562 4.286 1.00 96.94 91 SER A N 1
ATOM 721 C CA . SER A 1 91 ? -18.194 -8.800 4.895 1.00 96.94 91 SER A CA 1
ATOM 722 C C . SER A 1 91 ? -17.932 -7.289 4.828 1.00 96.94 91 SER A C 1
ATOM 724 O O . SER A 1 91 ? -16.789 -6.827 4.759 1.00 96.94 91 SER A O 1
ATOM 726 N N . GLU A 1 92 ? -19.000 -6.494 4.924 1.00 97.50 92 GLU A N 1
ATOM 727 C CA . GLU A 1 92 ? -18.905 -5.032 5.060 1.00 97.50 92 GLU A CA 1
ATOM 728 C C . GLU A 1 92 ? -18.080 -4.610 6.287 1.00 97.50 92 GLU A C 1
ATOM 730 O O . GLU A 1 92 ? -17.395 -3.585 6.271 1.00 97.50 92 GLU A O 1
ATOM 735 N N . GLY A 1 93 ? -18.099 -5.434 7.338 1.00 96.94 93 GLY A N 1
ATOM 736 C CA . GLY A 1 93 ? -17.409 -5.184 8.596 1.00 96.94 93 GLY A CA 1
ATOM 737 C C . GLY A 1 93 ? -18.016 -4.048 9.415 1.00 96.94 93 GLY A C 1
ATOM 738 O O . GLY A 1 93 ? -19.054 -3.462 9.082 1.00 96.94 93 GLY A O 1
ATOM 739 N N . GLU A 1 94 ? -17.341 -3.726 10.511 1.00 96.81 94 GLU A N 1
ATOM 740 C CA . GLU A 1 94 ? -17.739 -2.642 11.403 1.00 96.81 94 GLU A CA 1
ATOM 741 C C . GLU A 1 94 ? -17.396 -1.261 10.818 1.00 96.81 94 GLU A C 1
ATOM 743 O O . GLU A 1 94 ? -16.474 -1.138 10.005 1.00 96.81 94 GLU A O 1
ATOM 748 N N . PRO A 1 95 ? -18.144 -0.201 11.182 1.00 97.44 95 PRO A N 1
ATOM 749 C CA . PRO A 1 95 ? -17.758 1.171 10.868 1.00 97.44 95 PRO A CA 1
ATOM 750 C C . PRO A 1 95 ? -16.344 1.504 11.356 1.00 97.44 95 PRO A C 1
ATOM 752 O O . PRO A 1 95 ? -15.917 1.058 12.419 1.00 97.44 95 PRO A O 1
ATOM 755 N N . ILE A 1 96 ? -15.636 2.338 10.592 1.00 97.12 96 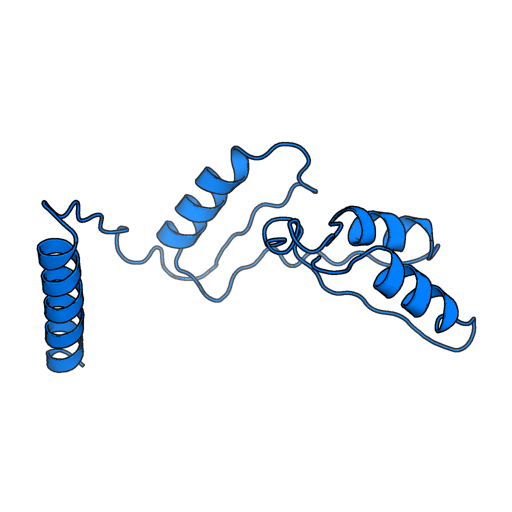ILE A N 1
ATOM 756 C CA . ILE A 1 96 ? -14.339 2.869 11.013 1.00 97.12 96 ILE A CA 1
ATOM 757 C C . ILE A 1 96 ? -14.584 3.878 12.138 1.00 97.12 96 ILE A C 1
ATOM 759 O O . ILE A 1 96 ? -15.272 4.881 11.941 1.00 97.12 96 ILE A O 1
ATOM 763 N N . SER A 1 97 ? -14.022 3.607 13.311 1.00 95.88 97 SER A N 1
ATOM 764 C CA . SER A 1 97 ? -14.083 4.506 14.464 1.00 95.88 97 SER A CA 1
ATOM 765 C C . SER A 1 97 ? -13.033 5.611 14.355 1.00 95.88 97 SER A C 1
ATOM 767 O O . SER A 1 97 ? -11.891 5.351 13.981 1.00 95.88 97 SER A O 1
ATOM 769 N N . LEU A 1 98 ? -13.404 6.830 14.747 1.00 96.38 98 LEU A N 1
ATOM 770 C CA . LEU A 1 98 ? -12.503 7.976 14.858 1.00 96.38 98 LEU A CA 1
ATOM 771 C C . LEU A 1 98 ? -12.542 8.502 16.295 1.00 96.38 98 LEU A C 1
ATOM 773 O O . LEU A 1 98 ? -13.617 8.792 16.819 1.00 96.38 98 LEU A O 1
ATOM 777 N N . TYR A 1 99 ? -11.374 8.641 16.916 1.00 96.88 99 TYR A N 1
ATOM 778 C CA . TYR A 1 99 ? -11.208 9.269 18.223 1.00 96.88 99 TYR A CA 1
ATOM 779 C C . TYR A 1 99 ? -10.272 10.466 18.080 1.00 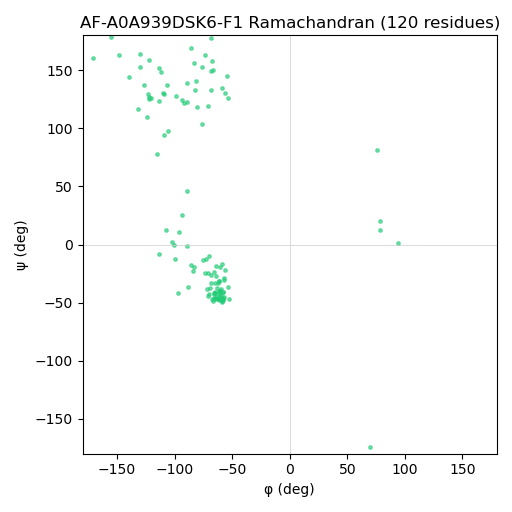96.88 99 TYR A C 1
ATOM 781 O O . TYR A 1 99 ? -9.169 10.321 17.562 1.00 96.88 99 TYR A O 1
ATOM 789 N N . ALA A 1 100 ? -10.717 11.639 18.525 1.00 97.06 100 ALA A N 1
ATOM 790 C CA . ALA A 1 100 ? -9.911 12.853 18.544 1.00 97.06 100 ALA A CA 1
ATOM 791 C C . ALA A 1 100 ? -9.492 13.141 19.990 1.00 97.06 100 ALA A C 1
ATOM 793 O O . ALA A 1 100 ? -10.281 13.680 20.767 1.00 97.06 100 ALA A O 1
ATOM 794 N N . GLY A 1 101 ? -8.273 12.737 20.353 1.00 96.12 101 GLY A N 1
ATOM 795 C CA . GLY A 1 101 ? -7.731 12.964 21.691 1.00 96.12 101 GLY A CA 1
ATOM 796 C C . GLY A 1 101 ? -7.448 14.441 21.959 1.00 96.12 101 GLY A C 1
ATOM 797 O O . GLY A 1 101 ? -7.104 15.196 21.050 1.00 96.12 101 GLY A O 1
ATOM 798 N N . PHE A 1 102 ? -7.573 14.864 23.219 1.00 96.38 102 PHE A N 1
ATOM 799 C CA . PHE A 1 102 ? -7.268 16.250 23.604 1.00 96.38 102 PHE A CA 1
ATOM 800 C C . PHE A 1 102 ? -5.765 16.570 23.505 1.00 96.38 102 PHE A C 1
ATOM 802 O O . PHE A 1 102 ? -5.383 17.703 23.216 1.00 96.38 102 PHE A O 1
ATOM 809 N N . ASN A 1 103 ? -4.914 15.575 23.765 1.00 98.00 103 ASN A N 1
ATOM 810 C CA . ASN A 1 103 ? -3.459 15.634 23.636 1.00 98.00 103 ASN A CA 1
ATOM 811 C C . ASN A 1 103 ? -2.883 14.222 23.414 1.00 98.00 103 ASN A C 1
ATOM 813 O 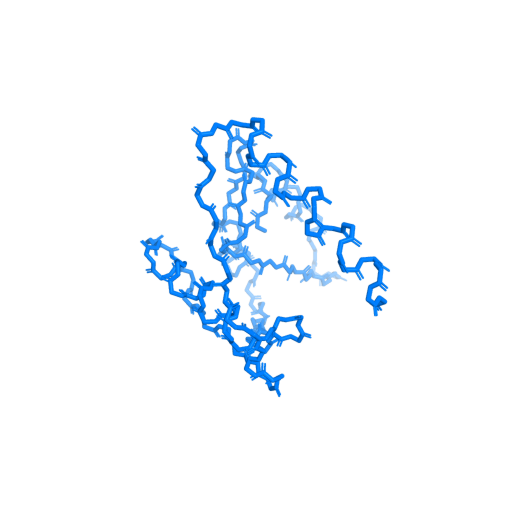O . ASN A 1 103 ? -3.615 13.230 23.428 1.00 98.00 103 ASN A O 1
ATOM 817 N N . GLU A 1 104 ? -1.566 14.124 23.244 1.00 97.75 104 GLU A N 1
ATOM 818 C CA . GLU A 1 104 ? -0.856 12.871 22.976 1.00 97.75 104 GLU A CA 1
ATOM 819 C C . GLU A 1 104 ? -0.986 11.845 24.113 1.00 97.75 104 GLU A C 1
ATOM 821 O O . GLU A 1 104 ? -1.057 10.640 23.870 1.00 97.75 104 GLU A O 1
ATOM 826 N N . LEU A 1 105 ? -1.062 12.304 25.368 1.00 98.19 105 LEU A N 1
ATOM 827 C CA . LEU A 1 105 ? -1.240 11.421 26.524 1.00 98.19 105 LEU A CA 1
ATOM 828 C C . LEU A 1 105 ? -2.655 10.838 26.580 1.00 98.19 105 LEU A C 1
ATOM 830 O O . LEU A 1 105 ? -2.828 9.682 26.970 1.00 98.19 105 LEU A O 1
ATOM 834 N N . ASP A 1 106 ? -3.660 11.632 26.223 1.00 98.19 106 ASP A N 1
ATOM 835 C CA . ASP A 1 106 ? -5.055 11.210 26.142 1.00 98.19 106 ASP A CA 1
ATOM 836 C C . ASP A 1 106 ? -5.268 10.194 25.010 1.00 98.19 106 ASP A C 1
ATOM 838 O O . ASP A 1 106 ? -5.815 9.117 25.249 1.00 98.19 106 ASP A O 1
ATOM 842 N N . GLU A 1 107 ? -4.736 10.470 23.816 1.00 98.25 107 GLU A N 1
ATOM 843 C CA . GLU A 1 107 ? -4.750 9.529 22.689 1.00 98.25 107 GLU A CA 1
ATOM 844 C C . GLU A 1 107 ? -4.057 8.204 23.052 1.00 98.25 107 GLU A C 1
ATOM 846 O O . GLU A 1 107 ? -4.628 7.126 22.861 1.00 98.25 107 GLU A O 1
ATOM 851 N N . ALA A 1 108 ? -2.872 8.264 23.670 1.00 98.12 108 ALA A N 1
ATOM 852 C CA . ALA A 1 108 ? -2.155 7.070 24.109 1.00 98.12 108 ALA A CA 1
ATOM 853 C C . ALA A 1 108 ? -2.967 6.243 25.120 1.00 98.12 108 ALA A C 1
ATOM 855 O O . ALA A 1 108 ? -3.040 5.015 25.015 1.00 98.12 108 ALA A O 1
ATOM 856 N N . ARG A 1 109 ? -3.616 6.896 26.095 1.00 98.12 109 ARG A N 1
ATOM 857 C CA . ARG A 1 109 ? -4.477 6.215 27.076 1.00 98.12 109 ARG A CA 1
ATOM 858 C C . ARG A 1 109 ? -5.692 5.575 26.418 1.00 98.12 109 ARG A C 1
ATOM 860 O O . ARG A 1 109 ? -6.031 4.447 26.779 1.00 98.12 109 ARG A O 1
ATOM 867 N N . PHE A 1 110 ? -6.323 6.260 25.467 1.00 97.81 110 PHE A N 1
ATOM 868 C CA . PHE A 1 110 ? -7.445 5.716 24.710 1.00 97.81 110 PHE A CA 1
ATOM 869 C C . PHE A 1 110 ? -7.040 4.437 23.966 1.00 97.81 110 PHE A C 1
ATOM 871 O O . PHE A 1 110 ? -7.697 3.409 24.134 1.00 97.81 110 PHE A O 1
ATOM 878 N N . ILE A 1 111 ? -5.919 4.458 23.235 1.00 97.81 111 ILE A N 1
ATOM 879 C CA . ILE A 1 111 ? -5.407 3.289 22.500 1.00 97.81 111 ILE A CA 1
ATOM 880 C C . ILE A 1 111 ? -5.132 2.117 23.453 1.00 97.81 111 ILE A C 1
ATOM 882 O O . ILE A 1 111 ? -5.595 1.002 23.211 1.00 97.81 111 ILE A O 1
ATOM 886 N N . VAL A 1 112 ? -4.432 2.357 24.569 1.00 98.12 112 VAL A N 1
ATOM 887 C CA . VAL A 1 112 ? -4.141 1.309 25.567 1.00 98.12 112 VAL A CA 1
ATOM 888 C C . VAL A 1 112 ? -5.427 0.726 26.162 1.00 98.12 112 VAL A C 1
ATOM 890 O O . VAL A 1 112 ? -5.518 -0.486 26.361 1.00 98.12 112 VAL A O 1
ATOM 893 N N . SER A 1 113 ? -6.427 1.569 26.430 1.00 97.94 113 SER A N 1
ATOM 894 C CA . SER A 1 113 ? -7.736 1.142 26.931 1.00 97.94 113 SER A CA 1
ATOM 895 C C . SER A 1 113 ? -8.469 0.239 25.931 1.00 97.94 113 SER A C 1
ATOM 897 O O . SER A 1 113 ? -8.965 -0.821 26.316 1.00 97.94 113 SER A O 1
ATOM 899 N N . GLN A 1 114 ? -8.474 0.596 24.639 1.00 97.50 114 GLN A N 1
ATOM 900 C CA . GLN A 1 114 ? -9.083 -0.230 23.588 1.00 97.50 114 GLN A CA 1
ATOM 901 C C . GLN A 1 114 ? -8.396 -1.593 23.467 1.00 97.50 114 GLN A C 1
ATOM 903 O O . GLN A 1 114 ? -9.076 -2.617 23.475 1.00 97.50 114 GLN A O 1
ATOM 908 N N . ILE A 1 115 ? -7.058 -1.618 23.440 1.00 98.00 115 ILE A N 1
ATOM 909 C CA . ILE A 1 115 ? -6.285 -2.866 23.363 1.00 98.00 115 ILE A CA 1
ATOM 910 C C . ILE A 1 115 ? -6.616 -3.784 24.545 1.00 98.00 115 ILE A C 1
ATOM 912 O O . ILE A 1 115 ? -6.880 -4.966 24.335 1.00 98.00 115 ILE A O 1
ATOM 916 N N . ARG A 1 116 ? -6.656 -3.251 25.776 1.00 98.12 116 ARG A N 1
ATOM 917 C CA . ARG A 1 116 ? -7.039 -4.032 26.965 1.00 98.12 116 ARG A CA 1
ATOM 918 C C . ARG A 1 116 ? -8.462 -4.569 26.854 1.00 98.12 116 ARG A C 1
ATOM 920 O O . ARG A 1 116 ? -8.674 -5.752 27.091 1.00 98.12 116 ARG A O 1
ATOM 927 N N . SER A 1 117 ? -9.414 -3.732 26.437 1.00 97.81 117 SER A N 1
ATOM 928 C CA . SER A 1 117 ? -10.808 -4.158 26.276 1.00 97.81 117 SER A CA 1
ATOM 929 C C . SER A 1 117 ? -10.962 -5.279 25.246 1.00 97.81 117 SER A C 1
ATOM 931 O O . SER A 1 117 ? -11.755 -6.190 25.467 1.00 97.81 117 SER A O 1
ATOM 933 N N . TRP A 1 118 ? -10.230 -5.231 24.129 1.00 96.75 118 TRP A N 1
ATOM 934 C CA . TRP A 1 118 ? -10.251 -6.304 23.131 1.00 96.75 118 TRP A CA 1
ATOM 935 C C . TRP A 1 118 ? -9.572 -7.568 23.644 1.00 96.75 118 TRP A C 1
ATOM 937 O O . TRP A 1 118 ? -10.140 -8.642 23.517 1.00 96.75 118 TRP A O 1
ATOM 947 N N . GLN A 1 119 ? -8.430 -7.448 24.324 1.00 97.69 119 GLN A N 1
ATOM 948 C CA . GLN A 1 119 ? -7.769 -8.597 24.942 1.00 97.69 119 GLN A CA 1
ATOM 949 C C . GLN A 1 119 ? -8.681 -9.321 25.950 1.00 97.69 119 GLN A C 1
ATOM 951 O O . GLN A 1 119 ? -8.693 -10.547 25.995 1.00 97.69 119 GLN A O 1
ATOM 956 N N . GLU A 1 120 ? -9.447 -8.580 26.753 1.00 97.12 120 GLU A N 1
ATOM 957 C CA . GLU A 1 120 ? -10.398 -9.147 27.719 1.00 97.12 120 GLU A CA 1
ATOM 958 C C . GLU A 1 120 ? -11.596 -9.842 27.051 1.00 97.12 120 GLU A C 1
ATOM 960 O O . GLU A 1 120 ? -12.189 -10.742 27.646 1.00 97.12 120 GLU A O 1
ATOM 965 N N . LYS A 1 121 ? -11.955 -9.440 25.826 1.00 96.12 121 LYS A N 1
ATOM 966 C CA . LYS A 1 121 ? -13.067 -10.017 25.051 1.00 96.12 121 LYS A CA 1
ATOM 967 C C . LYS A 1 121 ? -12.670 -11.253 24.236 1.00 96.12 121 LYS A C 1
ATOM 969 O O . LYS A 1 121 ? -13.567 -12.014 23.872 1.00 96.12 121 LYS A O 1
ATOM 974 N N . GLY A 1 122 ? -11.370 -11.468 24.017 1.00 88.12 122 GLY A N 1
ATOM 975 C CA . GLY A 1 122 ? -10.829 -12.512 23.135 1.00 88.12 122 GLY A CA 1
ATOM 976 C C . GLY A 1 122 ? -10.887 -12.131 21.661 1.00 88.12 122 GLY A C 1
ATOM 977 O O . GLY A 1 122 ? -10.693 -13.056 20.845 1.00 88.12 122 GLY A O 1
#

Secondary structure (DSSP, 8-state):
---BHHHHHHHHHH--TT--------GGG---GGGTB-THHHHHHHHHSTTPPP----B-SSS-HHHHHHHHHHHTT-SS------B-SS---SPPP----SSHHHHHHHHHHHHHHHHHH-

Organism: NCBI:txid751969

Solvent-accessible surface area (backbone atoms only — not comparable to full-atom values): 7834 Å² total; per-residue (Å²): 46,70,42,29,69,66,59,52,54,50,52,58,71,71,59,50,98,88,60,86,89,84,86,81,74,48,72,95,71,50,78,42,50,93,78,48,25,34,53,61,54,61,60,46,47,62,68,76,37,82,85,66,83,89,82,87,86,41,74,43,90,86,52,31,41,48,58,44,49,53,51,51,62,60,56,68,75,56,81,92,65,92,76,85,72,72,45,51,91,56,57,53,67,70,82,87,84,85,82,88,52,92,44,73,68,50,38,51,49,51,54,53,51,52,54,50,55,48,64,75,73,106

Foldseek 3Di:
DQDAPVRLVVVVVVDDPPDDDDDDDALLPHDNVVVRGDSCSVVVCCVVDPPDDDDDDQEDPDDAQQVLVVVQVVSVPDPPGPDGRHDYPHHNDDHDDDDDAPDPVRVVVVVVVVVVVVVVVD

pLDDT: mean 93.54, std 4.31, range [79.38, 98.25]